Protein AF-C4NXD5-F1 (afdb_monomer)

Structure (mmCIF, N/CA/C/O backbone):
data_AF-C4NXD5-F1
#
_entry.id   AF-C4NXD5-F1
#
loop_
_atom_site.group_PDB
_atom_site.id
_atom_site.type_symbol
_atom_site.label_atom_id
_atom_site.label_alt_id
_atom_site.label_comp_id
_atom_site.label_asym_id
_atom_site.label_entity_id
_atom_site.label_seq_id
_atom_site.pdbx_PDB_ins_code
_atom_site.Cartn_x
_atom_site.Cartn_y
_atom_site.Cartn_z
_atom_site.occupancy
_atom_site.B_iso_or_equiv
_atom_site.auth_seq_id
_atom_site.auth_comp_id
_atom_site.auth_asym_id
_atom_site.auth_atom_id
_atom_site.pdbx_PDB_model_num
ATOM 1 N N . MET A 1 1 ? -5.614 33.343 58.255 1.00 55.53 1 MET A N 1
ATOM 2 C CA . MET A 1 1 ? -6.537 32.816 57.223 1.00 55.53 1 MET A CA 1
ATOM 3 C C . MET A 1 1 ? -5.798 32.530 55.905 1.00 55.53 1 MET A C 1
ATOM 5 O O . MET A 1 1 ? -6.200 33.007 54.860 1.00 55.53 1 MET A O 1
ATOM 9 N N . THR A 1 2 ? -4.700 31.766 55.924 1.00 57.56 2 THR A N 1
ATOM 10 C CA . THR A 1 2 ? -3.874 31.491 54.719 1.00 57.56 2 THR A CA 1
ATOM 11 C C . THR A 1 2 ? -3.777 30.002 54.389 1.00 57.56 2 THR A C 1
ATOM 13 O O . THR A 1 2 ? -3.604 29.641 53.230 1.00 57.56 2 THR A O 1
ATOM 16 N N . LYS A 1 3 ? -3.973 29.120 55.380 1.00 54.28 3 LYS A N 1
ATOM 17 C CA . LYS A 1 3 ? -3.955 27.662 55.181 1.00 54.28 3 LYS A CA 1
ATOM 18 C C . LYS A 1 3 ? -5.126 27.155 54.331 1.00 54.28 3 LYS A C 1
ATOM 20 O O . LYS A 1 3 ? -4.906 26.289 53.499 1.00 54.28 3 LYS A O 1
ATOM 25 N N . LEU A 1 4 ? -6.329 27.724 54.473 1.00 56.62 4 LEU A N 1
ATOM 26 C CA . LEU A 1 4 ? -7.510 27.269 53.720 1.00 56.62 4 LEU A CA 1
ATOM 27 C C . LEU A 1 4 ? -7.371 27.486 52.201 1.00 56.62 4 LEU A C 1
ATOM 29 O O . LEU A 1 4 ? -7.783 26.634 51.424 1.00 56.62 4 LEU A O 1
ATOM 33 N N . SER A 1 5 ? -6.747 28.593 51.784 1.00 59.44 5 SER A N 1
ATOM 34 C CA . SER A 1 5 ? -6.605 28.948 50.363 1.00 59.44 5 SER A CA 1
ATOM 35 C C . SER A 1 5 ? -5.670 27.987 49.614 1.00 59.44 5 SER A C 1
ATOM 37 O O . SER A 1 5 ? -5.940 27.591 48.484 1.00 59.44 5 SER A O 1
ATOM 39 N N . ILE A 1 6 ? -4.608 27.523 50.281 1.00 63.09 6 ILE A N 1
ATOM 40 C CA . ILE A 1 6 ? -3.636 26.586 49.697 1.00 63.09 6 ILE A CA 1
ATOM 41 C C . ILE A 1 6 ? -4.263 25.204 49.463 1.00 63.09 6 ILE A C 1
ATOM 43 O O . ILE A 1 6 ? -4.035 24.602 48.416 1.00 63.09 6 ILE A O 1
ATOM 47 N N . PHE A 1 7 ? -5.098 24.714 50.387 1.00 62.44 7 PHE A N 1
ATOM 48 C CA . PHE A 1 7 ? -5.770 23.420 50.213 1.00 62.44 7 PHE A CA 1
ATOM 49 C C . PHE A 1 7 ? -6.748 23.414 49.027 1.00 62.44 7 PHE A C 1
ATOM 51 O O . PHE A 1 7 ? -6.819 22.419 48.308 1.00 62.44 7 PHE A O 1
ATOM 58 N N . VAL A 1 8 ? -7.442 24.528 48.769 1.00 64.25 8 VAL A N 1
ATOM 59 C CA . VAL A 1 8 ? -8.350 24.662 47.613 1.00 64.25 8 VAL A CA 1
ATOM 60 C C . VAL A 1 8 ? -7.573 24.664 46.292 1.00 64.25 8 VAL A C 1
ATOM 62 O O . VAL A 1 8 ? -7.976 23.992 45.342 1.00 64.25 8 VAL A O 1
ATOM 65 N N . MET A 1 9 ? -6.424 25.346 46.245 1.00 60.81 9 MET A N 1
ATOM 66 C CA . MET A 1 9 ? -5.572 25.395 45.049 1.00 60.81 9 MET A CA 1
ATOM 67 C C . MET A 1 9 ? -5.005 24.019 44.683 1.00 60.81 9 MET A C 1
ATOM 69 O O . MET A 1 9 ? -5.032 23.627 43.517 1.00 60.81 9 MET A O 1
ATOM 73 N N . ILE A 1 10 ? -4.548 23.249 45.677 1.00 64.81 10 ILE A N 1
ATOM 74 C CA . ILE A 1 10 ? -4.040 21.887 45.455 1.00 64.81 10 ILE A CA 1
ATOM 75 C C . ILE A 1 10 ? -5.170 20.963 44.973 1.00 64.81 10 ILE A C 1
ATOM 77 O O . ILE A 1 10 ? -4.970 20.196 44.034 1.00 64.81 10 ILE A O 1
ATOM 81 N N . ALA A 1 11 ? -6.372 21.066 45.547 1.00 61.72 11 ALA A N 1
ATOM 82 C CA . ALA A 1 11 ? -7.515 20.250 45.134 1.00 61.72 11 ALA A CA 1
ATOM 83 C C . ALA A 1 11 ? -7.946 20.517 43.676 1.00 61.72 11 ALA A C 1
ATOM 85 O O . ALA A 1 11 ? -8.187 19.569 42.925 1.00 61.72 11 ALA A O 1
ATOM 86 N N . MET A 1 12 ? -7.974 21.785 43.243 1.00 61.16 12 MET A N 1
ATOM 87 C CA . MET A 1 12 ? -8.274 22.137 41.848 1.00 61.16 12 MET A CA 1
ATOM 88 C C . MET A 1 12 ? -7.201 21.627 40.872 1.00 61.16 12 MET A C 1
ATOM 90 O O . MET A 1 12 ? -7.540 21.065 39.829 1.00 61.16 12 MET A O 1
ATOM 94 N N . LEU A 1 13 ? -5.915 21.743 41.221 1.00 59.47 13 LEU A N 1
ATOM 95 C CA . LEU A 1 13 ? -4.804 21.236 40.400 1.00 59.47 13 LEU A CA 1
ATOM 96 C C . LEU A 1 13 ? -4.857 19.710 40.201 1.00 59.47 13 LEU A C 1
ATOM 98 O O . LEU A 1 13 ? -4.573 19.209 39.108 1.00 59.47 13 LEU A O 1
ATOM 102 N N . VAL A 1 14 ? -5.254 18.959 41.233 1.00 59.84 14 VAL A N 1
ATOM 103 C CA . VAL A 1 14 ? -5.374 17.493 41.160 1.00 59.84 14 VAL A CA 1
ATOM 104 C C . VAL A 1 14 ? -6.566 17.068 40.294 1.00 59.84 14 VAL A C 1
ATOM 106 O O . VAL A 1 14 ? -6.443 16.120 39.511 1.00 59.84 14 VAL A O 1
ATOM 109 N N . MET A 1 15 ? -7.694 17.785 40.346 1.00 58.91 15 MET A N 1
ATOM 110 C CA . MET A 1 15 ? -8.846 17.502 39.478 1.00 58.91 15 MET A CA 1
ATOM 111 C C . MET A 1 15 ? -8.551 17.791 37.996 1.00 58.91 15 MET A C 1
ATOM 113 O O . MET A 1 15 ? -8.866 16.955 37.148 1.00 58.91 15 MET A O 1
ATOM 117 N N . VAL A 1 16 ? -7.853 18.890 37.675 1.00 54.75 16 VAL A N 1
ATOM 118 C CA . VAL A 1 16 ? -7.424 19.197 36.291 1.00 54.75 16 VAL A CA 1
ATOM 119 C C . VAL A 1 16 ? -6.436 18.147 35.763 1.00 54.75 16 VAL A C 1
ATOM 121 O O . VAL A 1 16 ? -6.553 17.690 34.625 1.00 54.75 16 VAL A O 1
ATOM 124 N N . SER A 1 17 ? -5.515 17.674 36.608 1.00 51.62 17 SER A N 1
ATOM 125 C CA . SER A 1 17 ? -4.556 16.618 36.243 1.00 51.62 17 SER A CA 1
ATOM 126 C C . SER A 1 17 ? -5.219 15.257 35.983 1.00 51.62 17 SER A C 1
ATOM 128 O O . SER A 1 17 ? -4.700 14.439 35.220 1.00 51.62 17 SER A O 1
ATOM 130 N N . SER A 1 18 ? -6.366 14.994 36.614 1.00 50.06 18 SER A N 1
ATOM 131 C CA . SER A 1 18 ? -7.101 13.730 36.478 1.00 50.06 18 SER A CA 1
ATOM 132 C C . SER A 1 18 ? -7.907 13.669 35.176 1.00 50.06 18 SER A C 1
ATOM 134 O O . SER A 1 18 ? -7.973 12.614 34.547 1.00 50.06 18 SER A O 1
ATOM 136 N N . ALA A 1 19 ? -8.442 14.808 34.721 1.00 51.91 19 ALA A N 1
ATOM 137 C CA . ALA A 1 19 ? -9.133 14.918 33.435 1.00 51.91 19 ALA A CA 1
ATOM 138 C C . ALA A 1 19 ? -8.177 14.751 32.238 1.00 51.91 19 ALA A C 1
ATOM 140 O O . ALA A 1 19 ? -8.539 14.144 31.231 1.00 51.91 19 ALA A O 1
ATOM 141 N N . PHE A 1 20 ? -6.923 15.202 32.365 1.00 50.06 20 PHE A N 1
ATOM 142 C CA . PHE A 1 20 ? -5.934 15.092 31.285 1.00 50.06 20 PHE A CA 1
ATOM 143 C C . PHE A 1 20 ? -5.476 13.646 31.024 1.00 50.06 20 PHE A C 1
ATOM 145 O O . PHE A 1 20 ? -5.172 13.267 29.891 1.00 50.06 20 PHE A O 1
ATOM 152 N N . ARG A 1 21 ? -5.469 12.792 32.057 1.00 47.00 21 ARG A N 1
ATOM 153 C CA . ARG A 1 21 ? -5.062 11.382 31.918 1.00 47.00 21 ARG A CA 1
ATOM 154 C C . ARG A 1 21 ? -6.111 10.501 31.239 1.00 47.00 21 ARG A C 1
ATOM 156 O O . ARG A 1 21 ? -5.751 9.437 30.741 1.00 47.00 21 ARG A O 1
ATOM 163 N N . PHE A 1 22 ? -7.370 10.935 31.169 1.00 46.84 22 PHE A N 1
ATOM 164 C CA . PHE A 1 22 ? -8.435 10.151 30.535 1.00 46.84 22 PHE A CA 1
ATOM 165 C C . PHE A 1 22 ? -8.485 10.291 29.008 1.00 46.84 22 PHE A C 1
ATOM 167 O O . PHE A 1 22 ? -8.950 9.382 28.329 1.00 46.84 22 PHE A O 1
ATOM 174 N N . GLN A 1 23 ? -7.943 11.373 28.447 1.00 43.22 23 GLN A N 1
ATOM 175 C CA . GLN A 1 23 ? -7.861 11.555 26.991 1.00 43.22 23 GLN A CA 1
ATOM 176 C C . GLN A 1 23 ? -6.629 10.861 26.374 1.00 43.22 23 GLN A C 1
ATOM 178 O O . GLN A 1 23 ? -6.618 10.570 25.185 1.00 43.22 23 GLN A O 1
ATOM 183 N N . SER A 1 24 ? -5.606 10.516 27.169 1.00 44.47 24 SER A N 1
ATOM 184 C CA . SER A 1 24 ? -4.381 9.862 26.661 1.00 44.47 24 SER A CA 1
ATOM 185 C C . SER A 1 24 ? -4.517 8.364 26.361 1.00 44.47 24 SER A C 1
ATOM 187 O O . SER A 1 24 ? -3.603 7.783 25.782 1.00 44.47 24 SER A O 1
ATOM 189 N N . LYS A 1 25 ? -5.617 7.708 26.754 1.00 44.12 25 LYS A N 1
ATOM 190 C CA . LYS A 1 25 ? -5.793 6.253 26.563 1.00 44.12 25 LYS A CA 1
ATOM 191 C C . LYS A 1 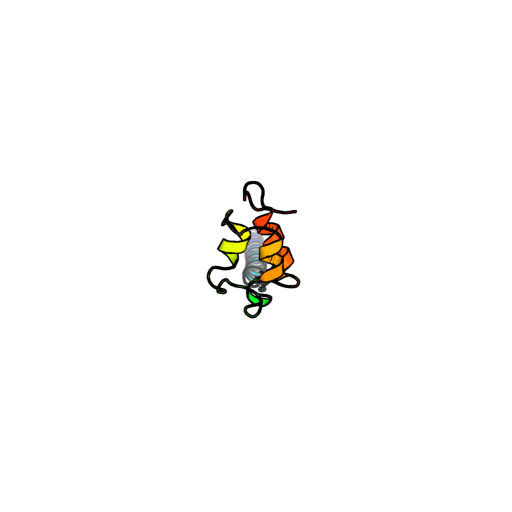25 ? -6.866 5.860 25.556 1.00 44.12 25 LYS A C 1
ATOM 193 O O . LYS A 1 25 ? -7.071 4.674 25.333 1.00 44.12 25 LYS A O 1
ATOM 198 N N . MET A 1 26 ? -7.484 6.832 24.895 1.00 46.06 26 MET A N 1
ATOM 199 C CA . MET A 1 26 ? -8.277 6.584 23.698 1.00 46.06 26 MET A CA 1
ATOM 200 C C . MET A 1 26 ? -7.621 7.286 22.511 1.00 46.06 26 MET A C 1
ATOM 202 O O . MET A 1 26 ? -8.230 8.113 21.844 1.00 46.06 26 MET A O 1
ATOM 206 N N . LYS A 1 27 ? -6.396 6.863 22.165 1.00 42.56 27 LYS A N 1
ATOM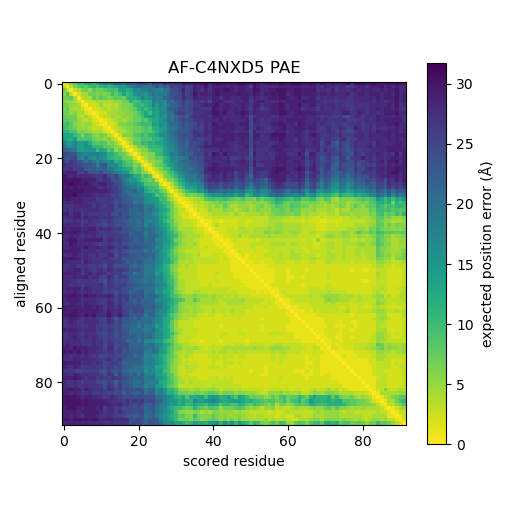 207 C CA . LYS A 1 27 ? -6.148 6.618 20.743 1.00 42.56 27 LYS A CA 1
ATOM 208 C C . LYS A 1 27 ? -7.080 5.469 20.365 1.00 42.56 27 LYS A C 1
ATOM 210 O O . LYS A 1 27 ? -6.685 4.307 20.367 1.00 42.56 27 LYS A O 1
ATOM 215 N N . ALA A 1 28 ? -8.353 5.796 20.141 1.00 42.50 28 ALA A N 1
ATOM 216 C CA . ALA A 1 28 ? -9.198 4.972 19.305 1.00 42.50 28 ALA A CA 1
ATOM 217 C C . ALA A 1 28 ? -8.368 4.663 18.060 1.00 42.50 28 ALA A C 1
ATOM 219 O O . ALA A 1 28 ? -7.613 5.517 17.593 1.00 42.50 28 ALA A O 1
ATOM 220 N N . LYS A 1 29 ? -8.432 3.424 17.597 1.00 47.22 29 LYS A N 1
ATOM 221 C CA . LYS A 1 29 ? -7.803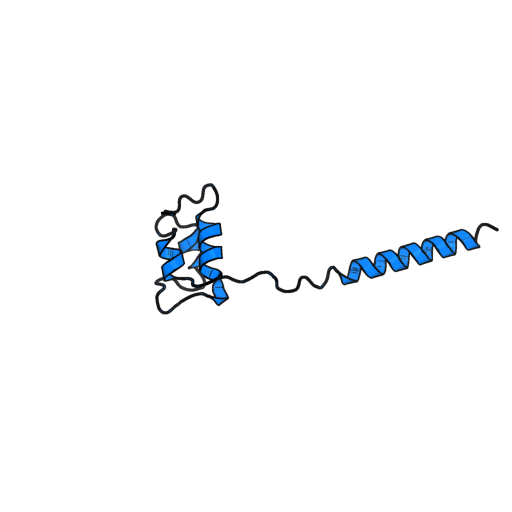 2.963 16.369 1.00 47.22 29 LYS A CA 1
ATOM 222 C C . LYS A 1 29 ? -8.400 3.760 15.193 1.00 47.22 29 LYS A C 1
ATOM 224 O O . LYS A 1 29 ? -9.291 3.290 14.512 1.00 47.22 29 LYS A O 1
ATOM 229 N N . THR A 1 30 ? -7.963 5.003 15.020 1.00 46.97 30 THR A N 1
ATOM 230 C CA . THR A 1 30 ? -8.154 5.858 13.841 1.00 46.97 30 THR A CA 1
ATOM 231 C C . THR A 1 30 ? -6.918 5.797 12.945 1.00 46.97 30 THR A C 1
ATOM 233 O O . THR A 1 30 ? -6.743 6.629 12.065 1.00 46.97 30 THR A O 1
ATOM 236 N N . ALA A 1 31 ? -6.041 4.814 13.163 1.00 56.09 31 ALA A N 1
ATOM 237 C CA . ALA A 1 31 ? -5.083 4.385 12.161 1.00 56.09 31 ALA A CA 1
ATOM 238 C C . ALA A 1 31 ? -5.804 3.354 11.290 1.00 56.09 31 ALA A C 1
ATOM 240 O O . ALA A 1 31 ? -5.940 2.195 11.684 1.00 56.09 31 ALA A O 1
ATOM 241 N N . TYR A 1 32 ? -6.359 3.820 10.174 1.00 66.50 32 TYR A N 1
ATOM 242 C CA . TYR A 1 32 ? -6.814 2.946 9.103 1.00 66.50 32 TYR A CA 1
ATOM 243 C C . TYR A 1 32 ? -5.596 2.150 8.601 1.00 66.50 32 TYR A C 1
ATOM 245 O O . TYR A 1 32 ? -4.559 2.755 8.315 1.00 66.50 32 TYR A O 1
ATOM 253 N N . ASN A 1 33 ? -5.688 0.817 8.586 1.00 77.88 33 ASN A N 1
ATOM 254 C CA . ASN A 1 33 ? -4.595 -0.041 8.144 1.00 77.88 33 ASN A CA 1
ATOM 255 C C . ASN A 1 33 ? -4.845 -0.402 6.673 1.00 77.88 33 ASN A C 1
ATOM 257 O O . ASN A 1 33 ? -5.859 -1.031 6.391 1.00 77.88 33 ASN A O 1
ATOM 261 N N . PRO A 1 34 ? -3.966 -0.036 5.728 1.00 71.44 34 PRO A N 1
ATOM 262 C CA . PRO A 1 34 ? -4.173 -0.330 4.306 1.00 71.44 34 PRO A CA 1
ATOM 263 C C . PRO A 1 34 ? -4.255 -1.833 4.010 1.00 71.44 34 PRO A C 1
ATOM 265 O O . PRO A 1 34 ? -4.862 -2.231 3.023 1.00 71.44 34 PRO A O 1
ATOM 268 N N . GLU A 1 35 ? -3.719 -2.676 4.896 1.00 78.56 35 GLU A N 1
ATOM 269 C CA . GLU A 1 35 ? -3.883 -4.133 4.850 1.00 78.56 35 GLU A CA 1
ATOM 270 C C . GLU A 1 35 ? -5.347 -4.600 4.981 1.00 78.56 35 GLU A C 1
ATOM 272 O O . GLU A 1 35 ? -5.645 -5.725 4.588 1.00 78.56 35 GLU A O 1
ATOM 277 N N . ASP A 1 36 ? -6.256 -3.773 5.517 1.00 83.50 36 ASP A N 1
ATOM 278 C CA . ASP A 1 36 ? -7.685 -4.107 5.621 1.00 83.50 36 ASP A CA 1
ATOM 279 C C . ASP A 1 36 ? -8.374 -4.135 4.235 1.00 83.50 36 ASP A C 1
ATOM 281 O O . ASP A 1 36 ? -9.305 -4.916 4.050 1.00 83.50 36 ASP A O 1
ATOM 285 N N . ASP A 1 37 ? -7.887 -3.354 3.257 1.00 88.75 37 ASP A N 1
ATOM 286 C CA . ASP A 1 37 ? -8.378 -3.334 1.862 1.00 88.75 37 ASP A CA 1
ATOM 287 C C . ASP A 1 37 ? -7.357 -3.942 0.866 1.00 88.75 37 ASP A C 1
ATOM 289 O O . ASP A 1 37 ? -7.376 -3.640 -0.330 1.00 88.75 37 ASP A O 1
ATOM 293 N N . TYR A 1 38 ? -6.433 -4.785 1.338 1.00 91.69 38 TYR A N 1
ATOM 294 C CA . TYR A 1 38 ? -5.464 -5.479 0.484 1.00 91.69 38 TYR A CA 1
ATOM 295 C C . TYR A 1 38 ? -6.125 -6.609 -0.326 1.00 91.69 38 TYR A C 1
ATOM 297 O O . TYR A 1 38 ? -6.845 -7.449 0.223 1.00 91.69 38 TYR A O 1
ATOM 305 N N . THR A 1 39 ? -5.837 -6.674 -1.630 1.00 90.44 39 THR A N 1
ATOM 306 C CA . THR A 1 39 ? -6.446 -7.622 -2.577 1.00 90.44 39 THR A CA 1
ATOM 307 C C . THR A 1 39 ? -5.458 -8.708 -3.039 1.00 90.44 39 THR A C 1
ATOM 309 O O . THR A 1 39 ? -4.873 -8.630 -4.121 1.00 90.44 39 THR A O 1
ATOM 312 N N . PRO A 1 40 ? -5.291 -9.814 -2.283 1.00 88.62 40 PRO A N 1
ATOM 313 C CA . PRO A 1 40 ? -4.344 -10.881 -2.634 1.00 88.62 40 PRO A CA 1
ATOM 314 C C . PRO A 1 40 ? -4.692 -11.640 -3.920 1.00 88.62 40 PRO A C 1
ATOM 316 O O . PRO A 1 40 ? -3.870 -12.398 -4.422 1.00 88.62 40 PRO A O 1
ATOM 319 N N . LEU A 1 41 ? -5.925 -11.509 -4.417 1.00 89.00 41 LEU A N 1
ATOM 320 C CA . LEU A 1 41 ? -6.389 -12.217 -5.612 1.00 89.00 41 LEU A CA 1
ATOM 321 C C . LEU A 1 41 ? -5.845 -11.600 -6.905 1.00 89.00 41 LEU A C 1
ATOM 323 O O . LEU A 1 41 ? -5.693 -12.307 -7.898 1.00 89.00 41 LEU A O 1
ATOM 327 N N . THR A 1 42 ? -5.574 -10.297 -6.890 1.00 87.81 42 THR A N 1
ATOM 328 C CA . THR A 1 42 ? -5.094 -9.517 -8.038 1.00 87.81 42 THR A CA 1
ATOM 329 C C . THR A 1 42 ? -3.662 -9.031 -7.842 1.00 87.81 42 THR A C 1
ATOM 331 O O . THR A 1 42 ? -2.963 -8.794 -8.825 1.00 87.81 42 THR A O 1
ATOM 334 N N . CYS A 1 43 ? -3.200 -8.937 -6.592 1.00 90.88 43 CYS A N 1
ATOM 335 C CA . CYS A 1 43 ? -1.858 -8.482 -6.274 1.00 90.88 43 CYS A CA 1
ATOM 336 C C . CYS A 1 43 ? -0.796 -9.581 -6.477 1.00 90.88 43 CYS A C 1
ATOM 338 O O . CYS A 1 43 ? -0.926 -10.671 -5.914 1.00 90.88 43 CYS A O 1
ATOM 340 N N . PRO A 1 44 ? 0.307 -9.303 -7.197 1.00 90.00 44 PRO A N 1
ATOM 341 C CA . PRO A 1 44 ? 1.434 -10.231 -7.310 1.00 90.00 44 PRO A CA 1
ATOM 342 C C . PRO A 1 44 ? 2.334 -10.253 -6.059 1.00 90.00 44 PRO A C 1
ATOM 344 O O . PRO A 1 44 ? 3.178 -11.140 -5.925 1.00 90.00 44 PRO A O 1
ATOM 347 N N . HIS A 1 45 ? 2.180 -9.285 -5.152 1.00 89.62 45 HIS A N 1
ATOM 348 C CA . HIS A 1 45 ? 2.985 -9.138 -3.938 1.00 89.62 45 HIS A CA 1
ATOM 349 C C . HIS A 1 45 ? 2.248 -9.681 -2.720 1.00 89.62 45 HIS A C 1
ATOM 351 O O . HIS A 1 45 ? 1.027 -9.660 -2.680 1.00 89.62 45 HIS A O 1
ATOM 357 N N . THR A 1 46 ? 2.976 -10.141 -1.701 1.00 91.88 46 THR A N 1
ATOM 358 C CA . THR A 1 46 ? 2.367 -10.564 -0.433 1.00 91.88 46 THR A CA 1
ATOM 359 C C . THR A 1 46 ? 2.095 -9.368 0.473 1.00 91.88 46 THR A C 1
ATOM 361 O O . THR A 1 46 ? 2.832 -8.383 0.449 1.00 91.88 46 THR A O 1
ATOM 364 N N . ILE A 1 47 ? 1.106 -9.497 1.361 1.00 89.19 47 ILE A N 1
ATOM 365 C CA . ILE A 1 47 ? 0.704 -8.450 2.320 1.00 89.19 47 ILE A CA 1
ATOM 366 C C . ILE A 1 47 ? 1.876 -7.861 3.130 1.00 89.19 47 ILE A C 1
ATOM 368 O O . ILE A 1 47 ? 1.907 -6.678 3.435 1.00 89.19 47 ILE A O 1
ATOM 372 N N . SER A 1 48 ? 2.898 -8.673 3.409 1.00 88.88 48 SER A N 1
ATOM 373 C CA . SER A 1 48 ? 4.082 -8.271 4.171 1.00 88.88 48 SER A CA 1
ATOM 374 C C . SER A 1 48 ? 5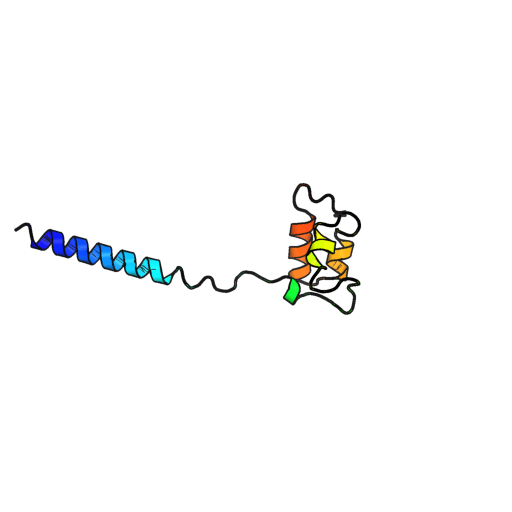.017 -7.302 3.443 1.00 88.88 48 SER A C 1
ATOM 376 O O . SER A 1 48 ? 5.819 -6.644 4.099 1.00 88.88 48 SER A O 1
ATOM 378 N N . VAL A 1 49 ? 4.988 -7.266 2.107 1.00 91.56 49 VAL A N 1
ATOM 379 C CA . VAL A 1 49 ? 5.909 -6.453 1.286 1.00 91.56 49 VAL A CA 1
ATOM 380 C C . VAL A 1 49 ? 5.189 -5.509 0.330 1.00 91.56 49 VAL A C 1
ATOM 382 O O . VAL A 1 49 ? 5.796 -4.554 -0.137 1.00 91.56 49 VAL A O 1
ATOM 385 N N . VAL A 1 50 ? 3.899 -5.733 0.070 1.0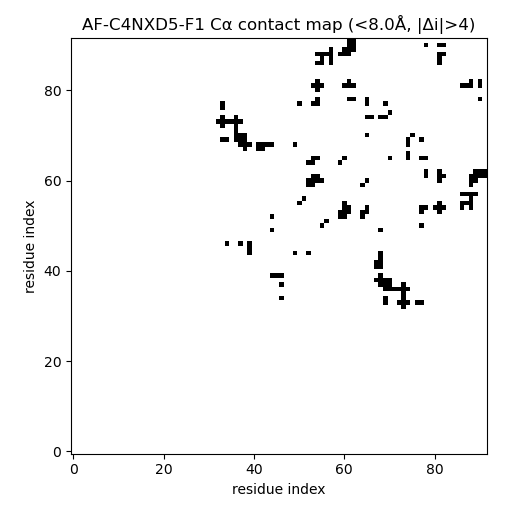0 92.44 50 VAL A N 1
ATOM 386 C CA . VAL A 1 50 ? 3.098 -4.977 -0.903 1.00 92.44 50 VAL A CA 1
ATOM 387 C C . VAL A 1 50 ? 3.124 -3.469 -0.666 1.00 92.44 50 VAL A C 1
ATOM 389 O O . VAL A 1 50 ? 3.182 -2.702 -1.620 1.00 92.44 50 VAL A O 1
ATOM 392 N N . TRP A 1 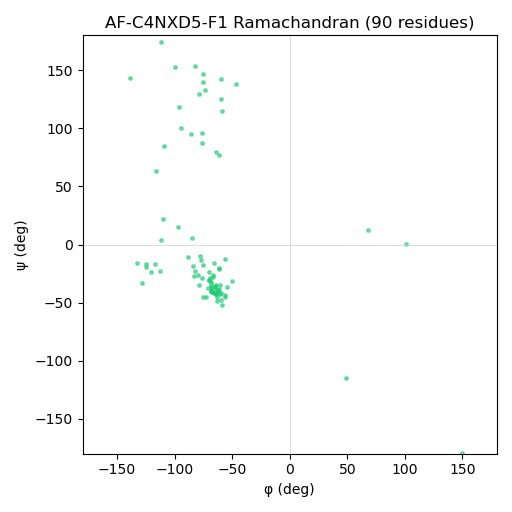51 ? 3.145 -3.028 0.593 1.00 90.88 51 TRP A N 1
ATOM 393 C CA . TRP A 1 51 ? 3.210 -1.604 0.906 1.00 90.88 51 TRP A CA 1
ATOM 394 C C . TRP A 1 51 ? 4.515 -0.980 0.406 1.00 90.88 51 TRP A C 1
ATOM 396 O O . TRP A 1 51 ? 4.487 0.028 -0.291 1.00 90.88 51 TRP A O 1
ATOM 406 N N . TYR A 1 52 ? 5.655 -1.607 0.700 1.00 91.50 52 TYR A N 1
ATOM 407 C CA . TYR A 1 52 ? 6.956 -1.159 0.206 1.00 91.50 52 TYR A CA 1
ATOM 408 C C . TYR A 1 52 ? 7.027 -1.226 -1.327 1.00 91.50 52 TYR A C 1
ATOM 410 O O . TYR A 1 52 ? 7.434 -0.261 -1.971 1.00 91.50 52 TYR A O 1
ATOM 418 N N . GLU A 1 53 ? 6.566 -2.330 -1.920 1.00 92.38 53 GLU A N 1
ATOM 419 C CA . GLU A 1 53 ? 6.578 -2.531 -3.375 1.00 92.38 53 GLU A CA 1
ATOM 420 C C . GLU A 1 53 ? 5.762 -1.469 -4.119 1.00 92.38 53 GLU A C 1
ATOM 422 O O . GLU A 1 53 ? 6.228 -0.930 -5.119 1.00 92.38 53 GLU A O 1
ATOM 427 N N . CYS A 1 54 ? 4.581 -1.116 -3.607 1.00 91.12 54 CYS A N 1
ATOM 428 C CA . CYS A 1 54 ? 3.700 -0.159 -4.268 1.00 91.12 54 CYS A CA 1
ATOM 429 C C . CYS A 1 54 ? 3.951 1.307 -3.895 1.00 91.12 54 CYS A C 1
ATOM 431 O O . CYS A 1 54 ? 3.403 2.179 -4.568 1.00 91.12 54 CYS A O 1
ATOM 433 N N . THR A 1 55 ? 4.764 1.607 -2.873 1.00 90.56 55 THR A N 1
ATOM 434 C CA . THR A 1 55 ? 4.953 2.993 -2.394 1.00 90.56 55 THR A CA 1
ATOM 435 C C . THR A 1 55 ? 6.396 3.492 -2.340 1.00 90.56 55 THR A C 1
ATOM 437 O O . THR A 1 55 ? 6.605 4.703 -2.333 1.00 90.56 55 THR A O 1
ATOM 440 N N . GLU A 1 56 ? 7.387 2.598 -2.327 1.00 89.75 56 GLU A N 1
ATOM 441 C CA . GLU A 1 56 ? 8.808 2.954 -2.198 1.00 89.75 56 GLU A CA 1
ATOM 442 C C . GLU A 1 56 ? 9.690 2.324 -3.285 1.00 89.75 56 GLU A C 1
ATOM 444 O O . GLU A 1 56 ? 10.689 2.920 -3.692 1.00 89.75 56 GLU A O 1
ATOM 449 N N . ASN A 1 57 ? 9.358 1.120 -3.764 1.00 91.06 57 ASN A N 1
ATOM 450 C CA . ASN A 1 57 ? 10.145 0.456 -4.798 1.00 91.06 57 ASN A CA 1
ATOM 451 C C . ASN A 1 57 ? 9.875 1.069 -6.177 1.00 91.06 57 ASN A C 1
ATOM 453 O O . ASN A 1 57 ? 8.963 0.641 -6.873 1.00 91.06 57 ASN A O 1
ATOM 457 N N . THR A 1 58 ? 10.711 2.006 -6.620 1.00 88.19 58 THR A N 1
ATOM 458 C CA . THR A 1 58 ? 10.586 2.701 -7.919 1.00 88.19 58 THR A CA 1
ATOM 459 C C . THR A 1 58 ? 10.552 1.802 -9.154 1.00 88.19 58 THR A C 1
ATOM 461 O O . THR A 1 58 ? 10.191 2.270 -10.227 1.00 88.19 58 THR A O 1
ATOM 464 N N . ALA A 1 59 ? 10.888 0.514 -9.037 1.00 88.69 59 ALA A N 1
ATOM 465 C CA . ALA A 1 59 ? 10.690 -0.438 -10.127 1.00 88.69 59 ALA A CA 1
ATOM 466 C C . ALA A 1 59 ? 9.206 -0.762 -10.386 1.00 88.69 59 ALA A C 1
ATOM 468 O O . ALA A 1 59 ? 8.853 -1.068 -11.523 1.00 88.69 59 ALA A O 1
ATOM 469 N N . ASN A 1 60 ? 8.366 -0.718 -9.344 1.00 87.56 60 ASN A N 1
ATOM 470 C CA . ASN A 1 60 ? 6.969 -1.164 -9.376 1.00 87.56 60 ASN A CA 1
ATOM 471 C C . ASN A 1 60 ? 5.986 -0.160 -8.745 1.00 87.56 60 ASN A C 1
ATOM 473 O O . ASN A 1 60 ? 4.782 -0.299 -8.940 1.00 87.56 60 ASN A O 1
ATOM 477 N N . CYS A 1 61 ? 6.460 0.820 -7.973 1.00 91.44 61 CYS A N 1
ATOM 478 C CA . CYS A 1 61 ? 5.612 1.730 -7.215 1.00 91.44 61 CYS A CA 1
ATOM 479 C C . CYS A 1 61 ? 4.957 2.779 -8.114 1.00 91.44 61 CYS A C 1
ATOM 481 O O . CYS A 1 61 ? 5.581 3.328 -9.024 1.00 91.44 61 CYS A O 1
ATOM 483 N N . GLY A 1 62 ? 3.688 3.071 -7.839 1.00 90.88 62 GLY A N 1
ATOM 484 C CA . GLY A 1 62 ? 2.876 3.946 -8.677 1.00 90.88 62 GLY A CA 1
ATOM 485 C C . GLY A 1 62 ? 1.398 3.580 -8.653 1.00 90.88 62 GLY A C 1
ATOM 486 O O . GLY A 1 62 ? 0.989 2.618 -7.990 1.00 90.88 62 GLY A O 1
ATOM 487 N N . THR A 1 63 ? 0.602 4.330 -9.415 1.00 92.44 63 THR A N 1
ATOM 488 C CA . THR A 1 63 ? -0.864 4.189 -9.440 1.00 92.44 63 THR A CA 1
ATOM 489 C C . THR A 1 63 ? -1.291 2.763 -9.787 1.00 92.44 63 THR A C 1
ATOM 491 O O . THR A 1 63 ? -2.089 2.161 -9.071 1.00 92.44 63 THR A O 1
ATOM 494 N N . ALA A 1 64 ? -0.663 2.162 -10.801 1.00 92.12 64 ALA A N 1
ATOM 495 C CA . ALA A 1 64 ? -0.982 0.808 -11.254 1.00 92.12 64 ALA A CA 1
ATOM 496 C C . ALA A 1 64 ? -0.770 -0.277 -10.177 1.00 92.12 64 ALA A C 1
ATOM 498 O O . ALA A 1 64 ? -1.537 -1.242 -10.114 1.00 92.12 64 ALA A O 1
ATOM 499 N N . CYS A 1 65 ? 0.247 -0.133 -9.317 1.00 92.38 65 CYS A N 1
ATOM 500 C CA . CYS A 1 65 ? 0.491 -1.080 -8.223 1.00 92.38 65 CYS A CA 1
ATOM 501 C C . CYS A 1 65 ? -0.553 -0.912 -7.123 1.00 92.38 65 CYS A C 1
ATOM 503 O O . CYS A 1 65 ? -1.141 -1.898 -6.677 1.00 92.38 65 CYS A O 1
ATOM 505 N N . CYS A 1 66 ? -0.844 0.334 -6.738 1.00 92.88 66 CYS A N 1
ATOM 506 C CA . CYS A 1 66 ? -1.881 0.624 -5.755 1.00 92.88 66 CYS A CA 1
ATOM 507 C C . CYS A 1 66 ? -3.260 0.125 -6.213 1.00 92.88 66 CYS A C 1
ATOM 509 O O . CYS A 1 66 ? -3.957 -0.484 -5.408 1.00 92.88 66 CYS A O 1
ATOM 511 N N . ASP A 1 67 ? -3.626 0.291 -7.488 1.00 92.94 67 ASP A N 1
ATOM 512 C CA . ASP A 1 67 ? -4.901 -0.192 -8.050 1.00 92.94 67 ASP A CA 1
ATOM 513 C C . ASP A 1 67 ? -4.991 -1.717 -8.129 1.00 92.94 67 ASP A C 1
ATOM 515 O O . ASP A 1 67 ? -6.066 -2.294 -7.979 1.00 92.94 67 ASP A O 1
ATOM 519 N N . SER A 1 68 ? -3.863 -2.393 -8.348 1.00 93.12 68 SER A N 1
ATOM 520 C CA . SER A 1 68 ? -3.835 -3.856 -8.448 1.00 93.12 68 SER A CA 1
ATOM 521 C C . SER A 1 68 ? -3.862 -4.548 -7.083 1.00 93.12 68 SER A C 1
ATOM 523 O O . SER A 1 68 ? -4.282 -5.705 -6.993 1.00 93.12 68 SER A O 1
ATOM 525 N N . CYS A 1 69 ? -3.380 -3.866 -6.040 1.00 93.50 69 CYS A N 1
ATOM 526 C CA . CYS A 1 69 ? -3.084 -4.468 -4.743 1.00 93.50 69 CYS A CA 1
ATOM 527 C C . CYS A 1 69 ? -3.901 -3.937 -3.566 1.00 93.50 69 CYS A C 1
ATOM 529 O O . CYS A 1 69 ? -3.937 -4.588 -2.518 1.00 93.50 69 CYS A O 1
ATOM 531 N N . PHE A 1 70 ? -4.545 -2.783 -3.716 1.00 93.75 70 PHE A N 1
ATOM 532 C CA . PHE A 1 70 ? -5.388 -2.194 -2.690 1.00 93.75 70 PHE A CA 1
ATOM 533 C C . PHE A 1 70 ? -6.660 -1.616 -3.305 1.00 93.75 70 PHE A C 1
ATOM 535 O O . PHE A 1 70 ? -6.627 -1.017 -4.376 1.00 93.75 70 PHE A O 1
ATOM 542 N N . GLU A 1 71 ? -7.779 -1.732 -2.594 1.00 92.50 71 GLU A N 1
ATOM 543 C CA . GLU A 1 71 ? -9.046 -1.098 -2.971 1.00 92.50 71 GLU A CA 1
ATOM 544 C C . GLU A 1 71 ? -9.437 0.025 -1.998 1.00 92.50 71 GLU A C 1
ATOM 546 O O . GLU A 1 71 ? -8.782 0.260 -0.980 1.00 92.50 71 GLU A O 1
ATOM 551 N N . LEU A 1 72 ? -10.513 0.749 -2.327 1.00 91.25 72 LEU A N 1
ATOM 552 C CA . LEU A 1 72 ? -11.188 1.705 -1.445 1.00 91.25 72 LEU A CA 1
ATOM 553 C C . LEU A 1 72 ? -10.225 2.700 -0.763 1.00 91.25 72 LEU A C 1
ATOM 555 O O . LEU A 1 72 ? -9.611 3.558 -1.404 1.00 91.25 72 LEU A O 1
ATOM 559 N N . THR A 1 73 ? -10.123 2.616 0.566 1.00 89.38 73 THR A N 1
ATOM 560 C CA . THR A 1 73 ? -9.307 3.529 1.366 1.00 89.38 73 THR A CA 1
ATOM 561 C C . THR A 1 73 ? -7.847 3.074 1.368 1.00 89.38 73 THR A C 1
ATOM 563 O O . THR A 1 73 ? -6.955 3.916 1.441 1.00 89.38 73 THR A O 1
ATOM 566 N N . GLY A 1 74 ? -7.581 1.777 1.191 1.00 88.69 74 GLY A N 1
ATOM 567 C CA . GLY A 1 74 ? -6.236 1.211 1.076 1.00 88.69 74 GLY A CA 1
ATOM 568 C C . GLY A 1 74 ? -5.529 1.738 -0.160 1.00 88.69 74 GLY A C 1
ATOM 569 O O . GLY A 1 74 ? -4.384 2.178 -0.073 1.00 88.69 74 GLY A O 1
ATOM 570 N N . ASN A 1 75 ? -6.259 1.802 -1.275 1.00 91.38 75 ASN A N 1
ATOM 571 C CA . ASN A 1 75 ? -5.795 2.407 -2.517 1.00 91.38 75 ASN A CA 1
ATOM 572 C C . ASN A 1 75 ? -5.431 3.882 -2.315 1.00 91.38 75 ASN A C 1
ATOM 574 O O . ASN A 1 75 ? -4.305 4.289 -2.583 1.00 91.38 75 ASN A O 1
ATOM 578 N N . THR A 1 76 ? -6.347 4.659 -1.729 1.00 90.50 76 THR A N 1
ATOM 579 C CA . THR A 1 76 ? -6.127 6.087 -1.449 1.00 90.50 76 THR A CA 1
ATOM 580 C C . THR A 1 76 ? -4.878 6.307 -0.587 1.00 90.50 76 THR A C 1
ATOM 582 O O . THR A 1 76 ? -4.073 7.196 -0.861 1.00 90.50 76 THR A O 1
ATOM 585 N N . MET A 1 77 ? -4.687 5.487 0.449 1.00 90.06 77 MET A N 1
ATOM 586 C CA . MET A 1 77 ? -3.519 5.569 1.329 1.00 90.06 77 MET A CA 1
ATOM 587 C C . MET A 1 77 ? -2.225 5.168 0.613 1.00 90.06 77 MET A C 1
ATOM 589 O O . MET A 1 77 ? -1.202 5.822 0.809 1.00 90.06 77 MET A O 1
ATOM 593 N N . CYS A 1 78 ? -2.271 4.130 -0.225 1.00 91.19 78 CYS A N 1
ATOM 594 C CA . CYS A 1 78 ? -1.144 3.709 -1.053 1.00 91.19 78 CYS A CA 1
ATOM 595 C C . CYS A 1 78 ? -0.718 4.838 -2.001 1.00 91.19 78 CYS A C 1
ATOM 597 O O . CYS A 1 78 ? 0.450 5.217 -2.008 1.00 91.19 78 CYS A O 1
ATOM 599 N N . LEU A 1 79 ? -1.669 5.462 -2.704 1.00 91.19 79 LEU A N 1
ATOM 600 C CA . LEU A 1 79 ? -1.403 6.588 -3.603 1.00 91.19 79 LEU A CA 1
ATOM 601 C C . LEU A 1 79 ? -0.825 7.802 -2.864 1.00 91.19 79 LEU A C 1
ATOM 603 O O . LEU A 1 79 ? 0.089 8.451 -3.363 1.00 91.19 79 LEU A O 1
ATOM 607 N N . LEU A 1 80 ? -1.319 8.105 -1.661 1.00 90.94 80 LEU A N 1
ATOM 608 C CA . LEU A 1 80 ? -0.777 9.190 -0.836 1.00 90.94 80 LEU A CA 1
ATOM 609 C C . LEU A 1 80 ? 0.687 8.951 -0.446 1.00 90.94 80 LEU A C 1
ATOM 611 O O . LEU A 1 80 ? 1.474 9.897 -0.428 1.00 90.94 80 LEU A O 1
ATOM 615 N N . GLN A 1 81 ? 1.050 7.707 -0.135 1.00 89.81 81 GLN A N 1
ATOM 616 C CA . GLN A 1 81 ? 2.420 7.341 0.219 1.00 89.81 81 GLN A CA 1
ATOM 617 C C . GLN A 1 81 ? 3.330 7.295 -1.022 1.00 89.81 81 GLN A C 1
ATOM 619 O O . GLN A 1 81 ? 4.423 7.860 -1.002 1.00 89.81 81 GLN A O 1
ATOM 624 N N . ALA A 1 82 ? 2.868 6.683 -2.115 1.00 90.00 82 ALA A N 1
ATOM 625 C CA . ALA A 1 82 ? 3.591 6.611 -3.384 1.00 90.00 82 ALA A CA 1
ATOM 626 C C . ALA A 1 82 ? 3.796 8.001 -4.016 1.00 90.00 82 ALA A C 1
ATOM 628 O O . ALA A 1 82 ? 4.843 8.278 -4.591 1.00 90.00 82 ALA A O 1
ATOM 629 N N . GLY A 1 83 ? 2.830 8.907 -3.849 1.00 87.50 83 GLY A N 1
ATOM 630 C CA . GLY A 1 83 ? 2.895 10.302 -4.289 1.00 87.50 83 GLY A CA 1
ATOM 631 C C . GLY A 1 83 ? 3.591 11.250 -3.311 1.00 87.50 83 GLY A C 1
ATOM 632 O O . GLY A 1 83 ? 3.590 12.464 -3.536 1.00 87.50 83 GLY A O 1
ATOM 633 N N . ALA A 1 84 ? 4.173 10.743 -2.219 1.00 86.69 84 ALA A N 1
ATOM 634 C CA . ALA A 1 84 ? 4.948 11.577 -1.314 1.00 86.69 84 ALA A CA 1
ATOM 635 C C . ALA A 1 84 ? 6.134 12.217 -2.060 1.00 86.69 84 ALA A C 1
ATOM 637 O O . ALA A 1 84 ? 6.758 11.629 -2.946 1.00 86.69 84 ALA A O 1
ATOM 638 N N . ALA A 1 85 ? 6.438 13.471 -1.721 1.00 65.44 85 ALA A N 1
ATOM 639 C CA . ALA A 1 85 ? 7.480 14.223 -2.407 1.00 65.44 85 ALA A CA 1
ATOM 640 C C . ALA A 1 85 ? 8.834 13.495 -2.300 1.00 65.44 85 ALA A C 1
ATOM 642 O O . ALA A 1 85 ? 9.396 13.381 -1.212 1.00 65.44 85 ALA A O 1
ATOM 643 N N . GLY A 1 86 ? 9.357 13.038 -3.441 1.00 64.88 86 GLY A N 1
ATOM 644 C CA . GLY A 1 86 ? 10.640 12.337 -3.532 1.00 64.88 86 GLY A CA 1
ATOM 645 C C . GLY A 1 86 ? 10.563 10.813 -3.656 1.00 64.88 86 GLY A C 1
ATOM 646 O O . GLY A 1 86 ? 11.620 10.201 -3.774 1.00 64.88 86 GLY A O 1
ATOM 647 N N . SER A 1 87 ? 9.369 10.206 -3.687 1.00 74.44 87 SER A N 1
ATOM 648 C CA . SER A 1 87 ? 9.219 8.745 -3.820 1.00 74.44 87 SER A CA 1
ATOM 649 C C . SER A 1 87 ? 9.672 8.197 -5.180 1.00 74.44 87 SER A C 1
ATOM 651 O O . SER A 1 87 ? 10.082 7.048 -5.264 1.00 74.44 87 SER A O 1
ATOM 653 N N . GLY A 1 88 ? 9.642 9.006 -6.248 1.00 82.31 88 GLY A N 1
ATOM 654 C CA . GLY A 1 88 ? 10.073 8.579 -7.589 1.00 82.31 88 GLY A CA 1
ATOM 655 C C . GLY A 1 88 ? 9.167 7.529 -8.244 1.00 82.31 88 GLY A C 1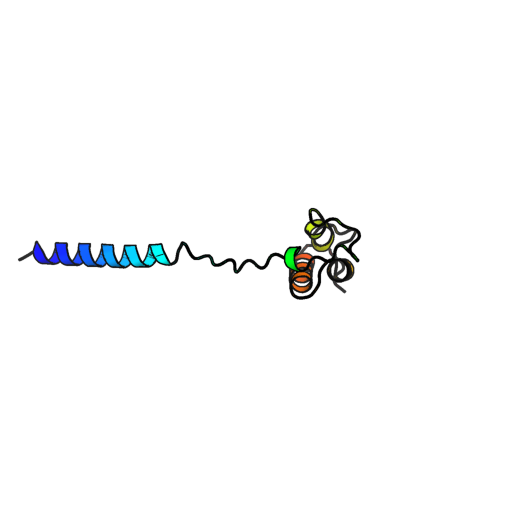
ATOM 656 O O . GLY A 1 88 ? 9.57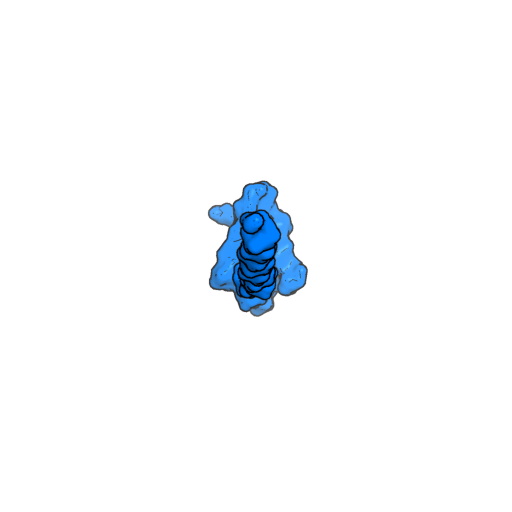3 6.932 -9.236 1.00 82.31 88 GLY A O 1
ATOM 657 N N . CYS A 1 89 ? 7.979 7.302 -7.681 1.00 88.50 89 CYS A N 1
ATOM 658 C CA . CYS A 1 89 ? 6.962 6.400 -8.204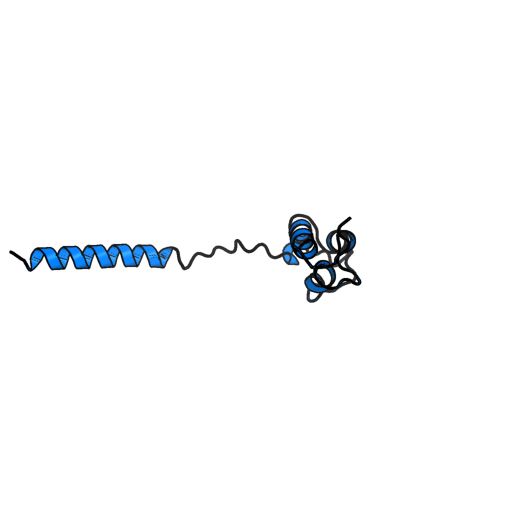 1.00 88.50 89 CYS A CA 1
ATOM 659 C C . CYS A 1 89 ? 6.247 7.006 -9.414 1.00 88.50 89 CYS A C 1
ATOM 661 O O . CYS A 1 89 ? 6.027 8.221 -9.463 1.00 88.50 89 CYS A O 1
ATOM 663 N N . ASP A 1 90 ? 5.844 6.152 -10.354 1.00 87.62 90 ASP A N 1
ATOM 664 C CA . ASP A 1 90 ? 5.056 6.543 -11.525 1.00 87.62 90 ASP A CA 1
ATOM 665 C C . ASP A 1 90 ? 3.595 6.766 -11.107 1.00 87.62 90 ASP A C 1
ATOM 667 O O . ASP A 1 90 ? 2.747 5.870 -11.101 1.00 87.62 90 ASP A O 1
ATOM 671 N N . MET A 1 91 ? 3.331 7.995 -10.678 1.00 84.50 91 MET A N 1
ATOM 672 C CA . MET A 1 91 ? 2.000 8.508 -10.384 1.00 84.50 91 MET A CA 1
ATOM 673 C C . MET A 1 91 ? 1.520 9.219 -11.649 1.00 84.50 91 MET A C 1
ATOM 675 O O . MET A 1 91 ? 1.994 10.323 -11.916 1.00 84.50 91 MET A O 1
ATOM 679 N N . GLU A 1 92 ? 0.681 8.538 -12.440 1.00 73.69 92 GLU A N 1
ATOM 680 C CA . GLU A 1 92 ? 0.131 9.022 -13.727 1.00 73.69 92 GLU A CA 1
ATOM 681 C C . GLU A 1 92 ? -0.193 10.527 -13.776 1.00 73.69 92 GLU A C 1
ATOM 683 O O . GLU A 1 92 ? -0.808 11.053 -12.815 1.00 73.69 92 GLU A O 1
#

Sequence (92 aa):
MTKLSIFVMIAMLVMVSSAFRFQSKMKAKTAYNPEDDYTPLTCPHTISVVWYECTENTANCGTACCDSCFELTGNTMCLLQAGAAGSGCDME

Mean predicted aligned error: 14.0 Å

Radius of gyration: 23.96 Å; Cα contacts (8 Å, |Δi|>4): 106; chains: 1; bounding box: 22×45×71 Å

Foldseek 3Di:
DPVVVVVVVVVVVVVVVVVVVVVVPPPPCPPDDLLVFFDPPQAPDDSVCLLCQQQQVQVRHELVSLVRTGDDVSSVVSRVRNPPPPSNHHHD

Secondary structure (DSSP, 8-state):
--HHHHHHHHHHHHHHHHHHHHHTT---S----GGGGB-TTT-SS-TTTHHHHHHT-TTT-BHHHHHHHB-HHHHHHHHHHHTSTT---B--

Nearest PDB structures (foldseek):
  2kk2-assembly1_A  TM=9.874E-01  e=7.292E-11  Euplotes nobilii
  2kc6-assembly1_A  TM=8.284E-01  e=1.861E-03  Euplotes nobilii
  2jms-assembly1_A  TM=7.888E-01  e=6.470E-03  Euplotes nobilii
  2nsw-assembly1_A  TM=7.933E-01  e=6.059E-03  Euplotes nobilii
  2nsv-assembly1_A  TM=8.035E-01  e=2.250E-02  Euplotes nobilii

Solvent-accessible surface area (backbone atoms only — not comparable to full-atom values): 5203 Å² total; per-residue (Å²): 141,62,70,69,61,55,56,52,53,54,54,54,53,53,53,56,57,54,60,60,60,64,64,72,74,60,77,62,87,76,70,81,59,47,76,78,35,49,35,73,90,66,24,95,53,55,87,92,48,36,63,50,40,20,24,55,35,56,91,56,9,14,48,72,35,20,65,40,31,18,40,80,66,16,20,54,51,36,45,55,50,12,64,35,94,84,35,72,28,59,63,128

pLDDT: mean 76.24, std 17.48, range [42.5, 93.75]

Organism: Euplotes nobilii (NCBI:txid184062)